Protein AF-A0A9N8PB73-F1 (afdb_monomer_lite)

Structure (mmCIF, N/CA/C/O backbone):
data_AF-A0A9N8PB73-F1
#
_entry.id   AF-A0A9N8PB73-F1
#
loop_
_atom_site.group_PDB
_atom_site.id
_atom_site.type_symbol
_atom_site.label_atom_id
_atom_site.label_alt_id
_atom_site.label_comp_id
_atom_site.label_asym_id
_atom_site.label_entity_id
_atom_site.label_seq_id
_atom_site.pdbx_PDB_ins_code
_atom_site.Cartn_x
_atom_site.Cartn_y
_atom_site.Cartn_z
_atom_site.occupancy
_atom_site.B_iso_or_equiv
_atom_site.auth_seq_id
_atom_site.auth_comp_id
_atom_site.auth_asym_id
_atom_site.auth_atom_id
_atom_site.pdbx_PDB_model_num
ATOM 1 N N . MET A 1 1 ? 6.047 6.864 -16.153 1.00 83.56 1 MET A N 1
ATOM 2 C CA . MET A 1 1 ? 6.659 5.593 -16.590 1.00 83.56 1 MET A CA 1
ATOM 3 C C . MET A 1 1 ? 7.689 5.770 -17.700 1.00 83.56 1 MET A C 1
ATOM 5 O O . MET A 1 1 ? 8.854 5.583 -17.409 1.00 83.56 1 MET A O 1
ATOM 9 N N . LEU A 1 2 ? 7.321 6.163 -18.931 1.00 86.31 2 LEU A N 1
ATOM 10 C CA . LEU A 1 2 ? 8.291 6.271 -20.043 1.00 86.31 2 LEU A CA 1
ATOM 11 C C . LEU A 1 2 ? 9.520 7.116 -19.689 1.00 86.31 2 LEU A C 1
ATOM 13 O O . LEU A 1 2 ? 10.641 6.666 -19.872 1.00 86.31 2 LEU A O 1
ATOM 17 N N . ARG A 1 3 ? 9.307 8.292 -19.089 1.00 85.69 3 ARG A N 1
ATOM 18 C CA . ARG A 1 3 ? 10.392 9.165 -18.620 1.00 85.69 3 ARG A CA 1
ATOM 19 C C . ARG A 1 3 ? 11.365 8.463 -17.662 1.00 85.69 3 ARG A C 1
ATOM 21 O O . ARG A 1 3 ? 12.565 8.583 -17.859 1.00 85.69 3 ARG A O 1
ATOM 28 N N . PHE A 1 4 ? 10.854 7.655 -16.730 1.00 88.62 4 PHE A N 1
ATOM 29 C CA . PHE A 1 4 ? 11.680 6.872 -15.805 1.00 88.62 4 PHE A CA 1
ATOM 30 C C . PHE A 1 4 ? 12.614 5.906 -16.544 1.00 88.62 4 PHE A C 1
ATOM 32 O O . PHE A 1 4 ? 13.755 5.733 -16.141 1.00 88.62 4 PHE A O 1
ATOM 39 N N . PHE A 1 5 ? 12.173 5.296 -17.648 1.00 88.44 5 PHE A N 1
ATOM 40 C CA . PHE A 1 5 ? 13.049 4.424 -18.439 1.00 88.44 5 PHE A CA 1
ATOM 41 C C . PHE A 1 5 ? 14.152 5.184 -19.187 1.00 88.44 5 PHE A C 1
ATOM 43 O O . PHE A 1 5 ? 15.152 4.574 -19.553 1.00 88.44 5 PHE A O 1
ATOM 50 N N . TYR A 1 6 ? 13.994 6.494 -19.399 1.00 89.50 6 TYR A N 1
ATOM 51 C CA . TYR A 1 6 ? 15.018 7.333 -20.022 1.00 89.50 6 TYR A CA 1
ATOM 52 C C . TYR A 1 6 ? 16.003 7.928 -19.010 1.00 89.50 6 TYR A C 1
ATOM 54 O O . TYR A 1 6 ? 17.198 7.951 -19.288 1.00 89.50 6 TYR A O 1
ATOM 62 N N . ASP A 1 7 ? 15.524 8.426 -17.865 1.00 91.88 7 ASP A N 1
ATOM 63 C CA . ASP A 1 7 ? 16.346 9.184 -16.905 1.00 91.88 7 ASP A CA 1
ATOM 64 C C . ASP A 1 7 ? 16.503 8.517 -15.524 1.00 91.88 7 ASP A C 1
ATOM 66 O O . ASP A 1 7 ? 17.174 9.057 -14.643 1.00 91.88 7 ASP A O 1
ATOM 70 N N . GLY A 1 8 ? 15.898 7.345 -15.317 1.00 89.75 8 GLY A N 1
ATOM 71 C CA . GLY A 1 8 ? 15.962 6.582 -14.068 1.00 89.75 8 GLY A CA 1
ATOM 72 C C . GLY A 1 8 ? 15.229 7.223 -12.887 1.00 89.75 8 GLY A C 1
ATOM 73 O O . GLY A 1 8 ? 15.349 6.729 -11.767 1.00 89.75 8 GLY A O 1
ATOM 74 N N . THR A 1 9 ? 14.494 8.317 -13.103 1.00 89.06 9 THR A N 1
ATOM 75 C CA . THR A 1 9 ? 13.919 9.128 -12.026 1.00 89.06 9 THR A CA 1
ATOM 76 C C . THR A 1 9 ? 12.398 9.126 -12.089 1.00 89.06 9 THR A C 1
ATOM 78 O O . THR A 1 9 ? 11.777 9.290 -13.144 1.00 89.06 9 THR A O 1
ATOM 81 N N . TYR A 1 10 ? 11.759 8.900 -10.938 1.00 89.81 10 TYR A N 1
ATOM 82 C CA . TYR A 1 10 ? 10.306 8.966 -10.852 1.00 89.81 10 TYR A CA 1
ATOM 83 C C . TYR A 1 10 ? 9.883 10.417 -10.651 1.00 89.81 10 TYR A C 1
ATOM 85 O O . TYR A 1 10 ? 10.070 10.987 -9.583 1.00 89.81 10 TYR A O 1
ATOM 93 N N . HIS A 1 11 ? 9.313 10.996 -11.704 1.00 83.81 11 HIS A N 1
ATOM 94 C CA . HIS A 1 11 ? 8.742 12.337 -11.676 1.00 83.81 11 HIS A CA 1
ATOM 95 C C . HIS A 1 11 ? 7.223 12.220 -11.514 1.00 83.81 11 HIS A C 1
ATOM 97 O O . HIS A 1 11 ? 6.559 11.800 -12.474 1.00 83.81 11 HIS A O 1
ATOM 103 N N . PRO A 1 12 ? 6.661 12.519 -10.330 1.00 77.38 12 PRO A N 1
ATOM 104 C CA . PRO A 1 12 ? 5.219 12.672 -10.192 1.00 77.38 12 PRO A CA 1
ATOM 105 C C . PRO A 1 12 ? 4.716 13.821 -11.078 1.00 77.38 12 PRO A C 1
ATOM 107 O O . PRO A 1 12 ? 5.484 14.687 -11.494 1.00 77.38 12 PRO A O 1
ATOM 110 N N . SER A 1 13 ? 3.431 13.784 -11.433 1.00 71.12 13 SER A N 1
ATOM 111 C CA . SER A 1 13 ? 2.841 14.853 -12.249 1.00 71.12 13 SER A CA 1
ATOM 112 C C . SER A 1 13 ? 2.790 16.130 -11.421 1.00 71.12 13 SER A C 1
ATOM 114 O O . SER A 1 13 ? 2.276 16.105 -10.310 1.00 71.12 13 SER A O 1
ATOM 116 N N . GLU A 1 14 ? 3.292 17.233 -11.971 1.00 64.75 14 GLU A N 1
ATOM 117 C CA . GLU A 1 14 ? 3.180 18.568 -11.366 1.00 64.75 14 GLU A CA 1
ATOM 118 C C . GLU A 1 14 ? 1.828 19.238 -11.678 1.00 64.75 14 GLU A C 1
ATOM 120 O O . GLU A 1 14 ? 1.506 20.273 -11.104 1.00 64.75 14 GLU A O 1
ATOM 125 N N . PHE A 1 15 ? 1.054 18.673 -12.615 1.00 50.38 15 PHE A N 1
ATOM 126 C CA . PHE A 1 15 ? -0.137 19.304 -13.202 1.00 50.38 15 PHE A CA 1
ATOM 127 C C . PHE A 1 15 ? -1.473 18.731 -12.713 1.00 50.38 15 PHE A C 1
ATOM 129 O O . PHE A 1 15 ? -2.519 19.233 -13.111 1.00 50.38 15 PHE A O 1
ATOM 136 N N . ASP A 1 16 ? -1.434 17.705 -11.869 1.00 52.47 16 ASP A N 1
ATOM 137 C CA . ASP A 1 16 ? -2.594 17.183 -11.145 1.00 52.47 16 ASP A CA 1
ATOM 138 C C . ASP A 1 16 ? -2.260 17.265 -9.657 1.00 52.47 16 ASP A C 1
ATOM 140 O O . ASP A 1 16 ? -1.083 17.135 -9.299 1.00 52.47 16 ASP A O 1
ATOM 144 N N . ASP A 1 17 ? -3.265 17.452 -8.800 1.00 56.06 17 ASP A N 1
ATOM 145 C CA . ASP A 1 17 ? -3.105 17.209 -7.367 1.00 56.06 17 ASP A CA 1
ATOM 146 C C . ASP A 1 17 ? -2.547 15.792 -7.221 1.00 56.06 17 ASP A C 1
ATOM 148 O O . ASP A 1 17 ? -3.246 14.808 -7.475 1.00 56.06 17 ASP A O 1
ATOM 152 N N . THR A 1 18 ? -1.246 15.691 -6.930 1.00 60.59 18 THR A N 1
ATOM 153 C CA . THR A 1 18 ? -0.552 14.410 -6.835 1.00 60.59 18 THR A CA 1
ATOM 154 C C . THR A 1 18 ? -1.343 13.555 -5.860 1.00 60.59 18 THR A C 1
ATOM 156 O O . THR A 1 18 ? -1.450 13.924 -4.700 1.00 60.59 18 THR A O 1
ATOM 159 N N . SER A 1 19 ? -1.960 12.474 -6.330 1.00 77.88 19 SER A N 1
ATOM 160 C CA . SER A 1 19 ? -2.893 11.691 -5.522 1.00 77.88 19 SER A CA 1
ATOM 161 C C . SER A 1 19 ? -2.300 10.333 -5.173 1.00 77.88 19 SER A C 1
ATOM 163 O O . SER A 1 19 ? -1.451 9.792 -5.891 1.00 77.88 19 SER A O 1
ATOM 165 N N . ALA A 1 20 ? -2.783 9.739 -4.081 1.00 85.12 20 ALA A N 1
ATOM 166 C CA . ALA A 1 20 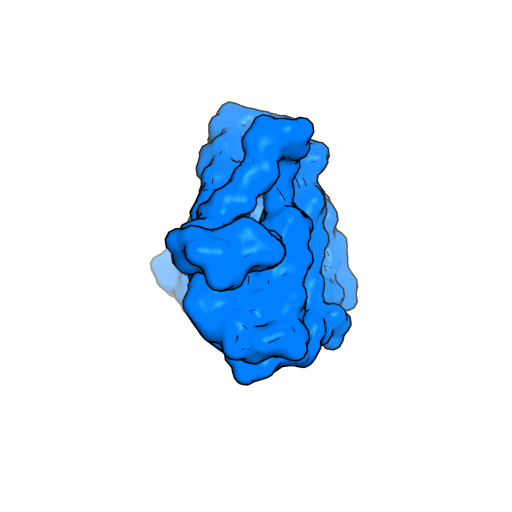? -2.442 8.366 -3.716 1.00 85.12 20 ALA A CA 1
ATOM 167 C C . ALA A 1 20 ? -2.684 7.394 -4.893 1.00 85.12 20 ALA A C 1
ATOM 169 O O . ALA A 1 20 ? -1.855 6.526 -5.174 1.00 85.12 20 ALA A O 1
ATOM 170 N N . ASP A 1 21 ? -3.758 7.609 -5.658 1.00 87.38 21 ASP A N 1
ATOM 171 C CA . ASP A 1 21 ? -4.091 6.803 -6.832 1.00 87.38 21 ASP A CA 1
ATOM 172 C C . ASP A 1 21 ? -3.019 6.879 -7.923 1.00 87.38 21 ASP A C 1
ATOM 174 O O . ASP A 1 21 ? -2.673 5.856 -8.515 1.00 87.38 21 ASP A O 1
ATOM 178 N N . GLN A 1 22 ? -2.431 8.053 -8.171 1.00 89.56 22 GLN A N 1
ATOM 179 C CA . GLN A 1 22 ? -1.373 8.193 -9.171 1.00 89.56 22 GLN A CA 1
ATOM 180 C C . GLN A 1 22 ? -0.144 7.345 -8.820 1.00 89.56 22 GLN A C 1
ATOM 182 O O . GLN A 1 22 ? 0.427 6.676 -9.692 1.00 89.56 22 GLN A O 1
ATOM 187 N N . HIS A 1 23 ? 0.282 7.376 -7.558 1.00 91.56 23 HIS A N 1
ATOM 188 C CA . HIS A 1 23 ? 1.428 6.592 -7.105 1.00 91.56 23 HIS A CA 1
ATOM 189 C C . HIS A 1 23 ? 1.124 5.092 -7.130 1.00 91.56 23 HIS A C 1
ATOM 191 O O . HIS A 1 23 ? 1.962 4.312 -7.587 1.00 91.56 23 HIS A O 1
ATOM 197 N N . LEU A 1 24 ? -0.089 4.691 -6.739 1.00 91.62 24 LEU A N 1
ATOM 198 C CA . LEU A 1 24 ? -0.528 3.300 -6.810 1.00 91.62 24 LEU A CA 1
ATOM 199 C C . LEU A 1 24 ? -0.599 2.791 -8.260 1.00 91.62 24 LEU A C 1
ATOM 201 O O . LEU A 1 24 ? -0.108 1.704 -8.555 1.00 91.62 24 LEU A O 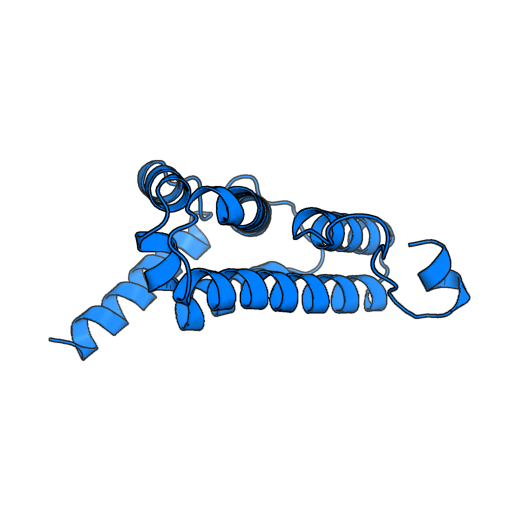1
ATOM 205 N N . ILE A 1 25 ? -1.122 3.588 -9.197 1.00 91.69 25 ILE A N 1
ATOM 206 C CA . ILE A 1 25 ? -1.121 3.261 -10.633 1.00 91.69 25 ILE A CA 1
ATOM 207 C C . ILE A 1 25 ? 0.310 3.096 -11.146 1.00 91.69 25 ILE A C 1
ATOM 209 O O . ILE A 1 25 ? 0.601 2.143 -11.869 1.00 91.69 25 ILE A O 1
ATOM 213 N N . MET A 1 26 ? 1.225 3.996 -10.773 1.00 92.81 26 MET A N 1
ATOM 214 C CA . MET A 1 26 ? 2.624 3.872 -11.183 1.00 92.81 26 MET A CA 1
ATOM 215 C C . MET A 1 26 ? 3.276 2.613 -10.606 1.00 92.81 26 MET A C 1
ATOM 217 O O . MET A 1 26 ? 4.034 1.956 -11.316 1.00 92.81 26 MET A O 1
ATOM 221 N N . HIS A 1 27 ? 2.962 2.259 -9.357 1.00 93.31 27 HIS A N 1
ATOM 222 C CA . HIS A 1 27 ? 3.426 1.021 -8.742 1.00 93.31 27 HIS A CA 1
ATOM 223 C C . HIS A 1 27 ? 2.918 -0.206 -9.513 1.00 93.31 27 HIS A C 1
ATOM 225 O O . HIS A 1 27 ? 3.728 -1.037 -9.912 1.00 93.31 27 HIS A O 1
ATOM 231 N N . ARG A 1 28 ? 1.613 -0.276 -9.813 1.00 92.06 28 ARG A N 1
ATOM 232 C CA . ARG A 1 28 ? 1.000 -1.359 -10.608 1.00 92.06 28 ARG A CA 1
ATOM 233 C C . ARG A 1 28 ? 1.642 -1.505 -11.983 1.00 92.06 28 ARG A C 1
ATOM 235 O O . ARG A 1 28 ? 1.971 -2.606 -12.408 1.00 92.06 28 ARG A O 1
ATOM 242 N N . LEU A 1 29 ? 1.854 -0.389 -12.680 1.00 92.56 29 LEU A N 1
ATOM 243 C CA . LEU A 1 29 ? 2.544 -0.400 -13.969 1.00 92.56 29 LEU A CA 1
ATOM 244 C C . LEU A 1 29 ? 3.978 -0.909 -13.813 1.00 92.56 29 LEU A C 1
ATOM 246 O O . LEU A 1 29 ? 4.430 -1.744 -14.585 1.00 92.56 29 LEU A O 1
ATOM 250 N N . ALA A 1 30 ? 4.707 -0.439 -12.807 1.00 92.88 30 ALA A N 1
ATOM 251 C CA . ALA A 1 30 ? 6.062 -0.903 -12.563 1.00 92.88 30 ALA A CA 1
ATOM 252 C C . ALA A 1 30 ? 6.125 -2.401 -12.232 1.00 92.88 30 ALA A C 1
ATOM 254 O O . ALA A 1 30 ? 7.083 -3.056 -12.623 1.00 92.88 30 ALA A O 1
ATOM 255 N N . ASP A 1 31 ? 5.112 -2.939 -11.558 1.00 92.31 31 ASP A N 1
ATOM 256 C CA . ASP A 1 31 ? 4.973 -4.370 -11.296 1.00 92.31 31 ASP A CA 1
ATOM 257 C C . ASP A 1 31 ? 4.720 -5.159 -12.584 1.00 92.31 31 ASP A C 1
ATOM 259 O O . ASP A 1 31 ? 5.459 -6.090 -12.895 1.00 92.31 31 ASP A O 1
ATOM 263 N N . PHE A 1 32 ? 3.783 -4.693 -13.414 1.00 92.38 32 PHE A N 1
ATOM 264 C CA . PHE A 1 32 ? 3.462 -5.309 -14.704 1.00 92.38 32 PHE A CA 1
ATOM 265 C C . PHE A 1 32 ? 4.659 -5.381 -15.669 1.00 92.38 32 PHE A C 1
ATOM 267 O O . PHE A 1 32 ? 4.805 -6.351 -16.408 1.00 92.38 32 PHE A O 1
ATOM 274 N N . TYR A 1 33 ? 5.524 -4.363 -15.673 1.00 91.88 33 TYR A N 1
ATOM 275 C CA . TYR A 1 33 ? 6.715 -4.304 -16.534 1.00 91.88 33 TYR A CA 1
ATOM 276 C C . TYR A 1 33 ? 8.008 -4.779 -15.839 1.00 91.88 33 TYR A C 1
ATOM 278 O O . TYR A 1 33 ? 9.094 -4.544 -16.366 1.00 91.88 33 TYR A O 1
ATOM 286 N N . ASP A 1 34 ? 7.909 -5.392 -14.655 1.00 91.62 34 ASP A N 1
ATOM 287 C CA . ASP A 1 34 ? 9.037 -5.836 -13.821 1.00 91.62 34 ASP A CA 1
ATOM 288 C C . ASP A 1 34 ? 10.132 -4.766 -13.592 1.00 91.62 34 ASP A C 1
ATOM 290 O O . ASP A 1 34 ? 11.340 -5.006 -13.575 1.00 91.62 34 ASP A O 1
ATOM 294 N N . ALA A 1 35 ? 9.705 -3.522 -13.389 1.00 92.69 35 ALA A N 1
ATOM 295 C CA . ALA A 1 35 ? 10.565 -2.378 -13.117 1.00 92.69 35 ALA A CA 1
ATOM 296 C C . ALA A 1 35 ? 10.717 -2.157 -11.600 1.00 92.69 35 ALA A C 1
ATOM 298 O O . ALA A 1 35 ? 10.143 -1.230 -11.026 1.00 92.69 35 ALA A O 1
ATOM 299 N N . SER A 1 36 ? 11.512 -2.998 -10.930 1.00 92.12 36 SER A N 1
ATOM 300 C CA . SER A 1 36 ? 11.703 -2.979 -9.461 1.00 92.12 36 SER A CA 1
ATOM 301 C C . SER A 1 36 ? 12.094 -1.610 -8.877 1.00 92.12 36 SER A C 1
ATOM 303 O O . SER A 1 36 ? 11.561 -1.194 -7.847 1.00 92.12 36 SER A O 1
ATOM 305 N N . ALA A 1 37 ? 12.973 -0.861 -9.548 1.00 93.12 37 ALA A N 1
ATOM 306 C CA . ALA A 1 37 ? 13.372 0.476 -9.105 1.00 93.12 37 ALA A CA 1
ATOM 307 C C . ALA A 1 37 ? 12.204 1.481 -9.146 1.00 93.12 37 ALA A C 1
ATOM 309 O O . ALA A 1 37 ? 12.050 2.285 -8.225 1.00 93.12 37 ALA A O 1
ATOM 310 N N . LEU A 1 38 ? 11.348 1.398 -10.172 1.00 93.25 38 LEU A N 1
ATOM 311 C CA . LEU A 1 38 ? 10.158 2.241 -10.280 1.00 93.25 38 LEU A CA 1
ATOM 312 C C . LEU A 1 38 ? 9.094 1.827 -9.259 1.00 93.25 38 LEU A C 1
ATOM 314 O O . LEU A 1 38 ? 8.479 2.709 -8.667 1.00 93.25 38 LEU A O 1
ATOM 318 N N . ARG A 1 39 ? 8.929 0.521 -8.994 1.00 92.81 39 ARG A N 1
ATOM 319 C CA . ARG A 1 39 ? 8.048 0.020 -7.923 1.00 92.81 39 ARG A CA 1
ATOM 320 C C . ARG A 1 39 ? 8.415 0.644 -6.586 1.00 92.81 39 ARG A C 1
ATOM 322 O O . ARG A 1 39 ? 7.562 1.241 -5.937 1.00 92.81 39 ARG A O 1
ATOM 329 N N . LYS A 1 40 ? 9.697 0.572 -6.216 1.00 92.38 40 LYS A N 1
ATOM 330 C CA . LYS A 1 40 ? 10.208 1.127 -4.958 1.00 92.38 40 LYS A CA 1
ATOM 331 C C . LYS A 1 40 ? 10.018 2.641 -4.873 1.00 92.38 40 LYS A C 1
ATOM 333 O O . LYS A 1 40 ? 9.596 3.142 -3.833 1.00 92.38 40 LYS A O 1
ATOM 338 N N . ALA A 1 41 ? 10.308 3.367 -5.954 1.00 92.38 41 ALA A N 1
ATOM 339 C CA . ALA A 1 41 ? 10.100 4.811 -5.999 1.00 92.38 41 ALA A CA 1
ATOM 340 C C . ALA A 1 41 ? 8.611 5.165 -5.842 1.00 92.38 41 ALA A C 1
ATOM 342 O O . ALA A 1 41 ? 8.262 5.989 -5.001 1.00 92.38 41 ALA A O 1
ATOM 343 N N . ALA A 1 42 ? 7.726 4.500 -6.585 1.00 92.44 42 ALA A N 1
ATOM 344 C CA . ALA A 1 42 ? 6.286 4.719 -6.502 1.00 92.44 42 ALA A CA 1
ATOM 345 C C . ALA A 1 42 ? 5.733 4.419 -5.098 1.00 92.44 42 ALA A C 1
ATOM 347 O O . ALA A 1 42 ? 5.009 5.250 -4.555 1.00 92.44 42 ALA A O 1
ATOM 348 N N . SER A 1 43 ? 6.136 3.305 -4.471 1.00 92.19 43 SER A N 1
ATOM 349 C CA . SER A 1 43 ? 5.737 2.969 -3.094 1.00 92.19 43 SER A CA 1
ATOM 350 C C . SER A 1 43 ? 6.198 4.018 -2.085 1.00 92.19 43 SER A C 1
ATOM 352 O O . SER A 1 43 ? 5.432 4.408 -1.209 1.00 92.19 43 SER A O 1
ATOM 354 N N . HIS A 1 44 ? 7.435 4.506 -2.210 1.00 91.38 44 HIS A N 1
ATOM 355 C CA . HIS A 1 44 ? 7.962 5.535 -1.314 1.00 91.38 44 HIS A CA 1
ATOM 356 C C . HIS A 1 44 ? 7.143 6.829 -1.392 1.00 91.38 44 HIS A C 1
ATOM 358 O O . HIS A 1 44 ? 6.744 7.374 -0.365 1.00 91.38 44 HIS A O 1
ATOM 364 N N . HIS A 1 45 ? 6.847 7.295 -2.607 1.00 91.06 45 HIS A N 1
ATOM 365 C CA . HIS A 1 45 ? 6.025 8.486 -2.804 1.00 91.06 45 HIS A CA 1
ATOM 366 C C . HIS A 1 45 ? 4.581 8.286 -2.333 1.00 91.06 45 HIS A C 1
ATOM 368 O O . HIS A 1 45 ? 4.033 9.183 -1.700 1.00 91.06 45 HIS A O 1
ATOM 374 N N . LEU A 1 46 ? 3.997 7.105 -2.563 1.00 91.31 46 LEU A N 1
ATOM 375 C CA . LEU A 1 46 ? 2.673 6.756 -2.051 1.00 91.31 46 LEU A CA 1
ATOM 376 C C . LEU A 1 46 ? 2.609 6.873 -0.525 1.00 91.31 46 LEU A C 1
ATOM 378 O O . LEU A 1 46 ? 1.734 7.554 -0.004 1.00 91.31 46 LEU A O 1
ATOM 382 N N . ILE A 1 47 ? 3.544 6.240 0.188 1.00 89.62 47 ILE A N 1
ATOM 383 C CA . ILE A 1 47 ? 3.566 6.245 1.657 1.00 89.62 47 ILE A CA 1
ATOM 384 C C . ILE A 1 47 ? 3.761 7.670 2.192 1.00 89.62 47 ILE A C 1
ATOM 386 O O . ILE A 1 47 ? 3.037 8.081 3.095 1.00 89.62 47 ILE A O 1
ATOM 390 N N . ASN A 1 48 ? 4.675 8.451 1.605 1.00 88.38 48 ASN A N 1
ATOM 391 C CA . ASN A 1 48 ? 4.892 9.846 2.004 1.00 88.38 48 ASN A CA 1
ATOM 392 C C . ASN A 1 48 ? 3.658 10.727 1.751 1.00 88.38 48 ASN A C 1
ATOM 394 O O . ASN A 1 48 ? 3.364 11.631 2.536 1.00 88.38 48 ASN A O 1
ATOM 398 N N . PHE A 1 49 ? 2.940 10.484 0.652 1.00 88.31 49 PHE A N 1
ATOM 399 C CA . PHE A 1 49 ? 1.709 11.204 0.345 1.00 88.31 49 PHE A CA 1
ATOM 400 C C . PHE A 1 49 ? 0.616 10.879 1.365 1.00 88.31 49 PHE A C 1
ATOM 402 O O . PHE A 1 49 ? 0.041 11.791 1.957 1.00 88.31 49 PHE A O 1
ATOM 409 N N . ILE A 1 50 ? 0.396 9.585 1.631 1.00 87.38 50 ILE A N 1
ATOM 410 C CA . ILE A 1 50 ? -0.528 9.115 2.667 1.00 87.38 50 ILE A CA 1
ATOM 411 C C . ILE A 1 50 ? -0.195 9.802 4.003 1.00 87.38 50 ILE A C 1
ATOM 413 O O . ILE A 1 50 ? -1.082 10.377 4.631 1.00 87.38 50 ILE A O 1
ATOM 417 N N . ASP A 1 51 ? 1.078 9.820 4.408 1.00 85.38 51 ASP A N 1
ATOM 418 C CA . ASP A 1 51 ? 1.521 10.479 5.642 1.00 85.38 51 ASP A CA 1
ATOM 419 C C . ASP A 1 51 ? 1.208 11.972 5.678 1.00 85.38 51 ASP A C 1
ATOM 421 O O . ASP A 1 51 ? 0.619 12.464 6.640 1.00 85.38 51 ASP A O 1
ATOM 425 N N . THR A 1 52 ? 1.497 12.683 4.590 1.00 84.25 52 THR A N 1
ATOM 426 C CA . THR A 1 52 ? 1.185 14.111 4.469 1.00 84.25 52 THR A CA 1
ATOM 427 C C . THR A 1 52 ? -0.316 14.370 4.639 1.00 84.25 52 THR A C 1
ATOM 429 O O . THR A 1 52 ? -0.702 15.298 5.352 1.00 84.25 52 THR A O 1
ATOM 432 N N . CYS A 1 53 ? -1.176 13.532 4.053 1.00 81.94 53 CYS A N 1
ATOM 433 C CA . CYS A 1 53 ? -2.627 13.645 4.209 1.00 81.94 53 CYS A CA 1
ATOM 434 C C . CYS A 1 53 ? -3.075 13.427 5.661 1.00 81.94 53 CYS A C 1
ATOM 436 O O . CYS A 1 53 ? -3.846 14.230 6.193 1.00 81.94 53 CYS A O 1
ATOM 438 N N . PHE A 1 54 ? -2.575 12.381 6.325 1.00 80.56 54 PHE A N 1
ATOM 439 C CA . PHE A 1 54 ? -2.916 12.097 7.723 1.00 80.56 54 PHE A CA 1
ATOM 440 C C . PHE A 1 54 ? -2.412 13.191 8.682 1.00 80.56 54 PHE A C 1
ATOM 442 O O . PHE A 1 54 ? -3.136 13.580 9.603 1.00 80.56 54 PHE A O 1
ATOM 449 N N . MET A 1 55 ? -1.223 13.751 8.437 1.00 79.56 55 MET A N 1
ATOM 450 C CA . MET A 1 55 ? -0.668 14.850 9.235 1.00 79.56 55 MET A CA 1
ATOM 451 C C . MET A 1 55 ? -1.446 16.156 9.058 1.00 79.56 55 MET A C 1
ATOM 453 O O . MET A 1 55 ? -1.747 16.821 10.050 1.00 79.56 55 MET A O 1
ATOM 457 N N . SER A 1 56 ? -1.826 16.510 7.828 1.00 75.81 56 SER A N 1
ATOM 458 C CA . SER A 1 56 ? -2.667 17.684 7.556 1.00 75.81 56 SER A CA 1
ATOM 459 C C . SER A 1 56 ? -4.049 17.557 8.197 1.00 75.81 56 SER A C 1
ATOM 461 O O . SER A 1 56 ? -4.572 18.526 8.747 1.00 75.81 56 SER A O 1
ATOM 463 N N . TRP A 1 57 ? -4.613 16.348 8.225 1.00 72.62 57 TRP A N 1
ATOM 464 C CA . TRP A 1 57 ? -5.914 16.105 8.844 1.00 72.62 57 TRP A CA 1
ATOM 465 C C . TRP A 1 57 ? -5.921 16.305 10.367 1.00 72.62 57 TRP A C 1
ATOM 467 O O . TRP A 1 57 ? -6.946 16.651 10.952 1.00 72.62 57 TRP A O 1
ATOM 477 N N . LYS A 1 58 ? -4.773 16.165 11.038 1.00 63.84 58 LYS A N 1
ATOM 478 C CA . LYS A 1 58 ? -4.659 16.471 12.472 1.00 63.84 58 LYS A CA 1
ATOM 479 C C . LYS A 1 58 ? -5.032 17.925 12.800 1.00 63.84 58 LYS A C 1
ATOM 481 O O . LYS A 1 58 ? -5.425 18.195 13.935 1.00 63.84 58 LYS A O 1
ATOM 486 N N . ASN A 1 59 ? -4.919 18.827 11.824 1.00 58.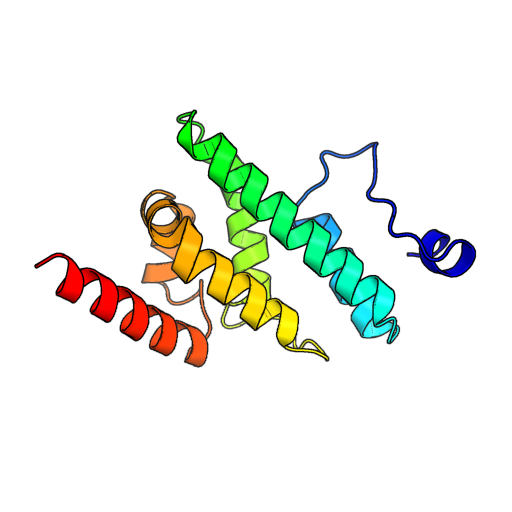12 59 ASN A N 1
ATOM 487 C CA . ASN A 1 59 ? -5.079 20.263 12.016 1.00 58.12 59 ASN A CA 1
ATOM 488 C C . ASN A 1 59 ? -6.425 20.820 11.521 1.00 58.12 59 ASN A C 1
ATOM 490 O O . ASN A 1 59 ? -6.794 21.895 11.980 1.00 58.12 59 ASN A O 1
ATOM 494 N N . ASP A 1 60 ? -7.173 20.107 10.667 1.00 54.00 60 ASP A N 1
ATOM 495 C CA . ASP A 1 60 ? -8.420 20.615 10.071 1.00 54.00 60 ASP A CA 1
ATOM 496 C C . ASP A 1 60 ? -9.542 19.566 9.982 1.00 54.00 60 ASP A C 1
ATOM 498 O O . ASP A 1 60 ? -9.345 18.413 9.609 1.00 54.00 60 ASP A O 1
ATOM 502 N N . SER A 1 61 ? -10.772 19.999 10.268 1.00 51.12 61 SER A N 1
ATOM 503 C CA . SER A 1 61 ? -12.017 19.214 10.303 1.00 51.12 61 SER A CA 1
ATOM 504 C C . SER A 1 61 ? -12.602 18.855 8.922 1.00 51.12 61 SER A C 1
ATOM 506 O O . SER A 1 61 ? -13.802 18.607 8.795 1.00 51.12 61 SER A O 1
ATOM 508 N N . GLN A 1 62 ? -11.784 18.805 7.866 1.00 53.78 62 GLN A N 1
ATOM 509 C CA . GLN A 1 62 ? -12.251 18.475 6.515 1.00 53.78 62 GLN A CA 1
ATOM 510 C C . GLN A 1 62 ? -12.288 16.957 6.283 1.00 53.78 62 GLN A C 1
ATOM 512 O O . GLN A 1 62 ? -11.340 16.358 5.783 1.00 53.78 62 GLN A O 1
ATOM 517 N N . SER A 1 63 ? -13.424 16.346 6.631 1.00 51.22 63 SER A N 1
ATOM 518 C CA . SER A 1 63 ? -13.693 14.904 6.480 1.00 51.22 63 SER A CA 1
ATOM 519 C C . SER A 1 63 ? -13.577 14.398 5.027 1.00 51.22 63 SER A C 1
ATOM 521 O O . SER A 1 63 ? -13.094 13.296 4.796 1.00 51.22 63 SER A O 1
ATOM 523 N N . GLY A 1 64 ? -13.936 15.219 4.030 1.00 53.38 64 GLY A N 1
ATOM 524 C CA . GLY A 1 64 ? -14.034 14.784 2.626 1.00 53.38 64 GLY A CA 1
ATOM 525 C C . GLY A 1 64 ? -12.709 14.621 1.868 1.00 53.38 64 GLY A C 1
ATOM 526 O O . GLY A 1 64 ? -12.708 14.076 0.769 1.00 53.38 64 GLY A O 1
ATOM 527 N N . SER A 1 65 ? -11.580 15.077 2.424 1.00 66.69 65 SER A N 1
ATOM 528 C CA . SER A 1 65 ? -10.281 15.011 1.736 1.00 66.69 65 SER A CA 1
ATOM 529 C C . SER A 1 65 ? -9.621 13.633 1.847 1.00 66.69 65 SER A C 1
ATOM 531 O O . SER A 1 65 ? -8.869 13.250 0.963 1.00 66.69 65 SER A O 1
ATOM 533 N N . LEU A 1 66 ? -9.912 12.833 2.878 1.00 80.38 66 LEU A N 1
ATOM 534 C CA . LEU A 1 66 ? -9.166 11.592 3.129 1.00 80.38 66 LEU A CA 1
ATOM 535 C C . LEU A 1 66 ? -9.738 10.361 2.408 1.00 80.38 66 LEU A C 1
ATOM 537 O O . LEU A 1 66 ? -9.031 9.373 2.233 1.00 80.38 66 LEU A O 1
ATOM 541 N N . ASP A 1 67 ? -10.993 10.400 1.963 1.00 85.50 67 ASP A N 1
ATOM 542 C CA . ASP A 1 67 ? -11.683 9.215 1.437 1.00 85.50 67 ASP A CA 1
ATOM 543 C C . ASP A 1 67 ? -10.977 8.594 0.228 1.00 85.50 67 ASP A C 1
ATOM 545 O O . ASP A 1 67 ? -10.938 7.371 0.093 1.00 85.50 67 ASP A O 1
ATOM 549 N N . HIS A 1 68 ? -10.363 9.413 -0.631 1.00 84.06 68 HIS A N 1
ATOM 550 C CA . HIS A 1 68 ? -9.568 8.905 -1.749 1.00 84.06 68 HIS A CA 1
ATOM 551 C C . HIS A 1 68 ? -8.341 8.118 -1.256 1.00 84.06 68 HIS A C 1
ATOM 553 O O . HIS A 1 68 ? -8.075 7.028 -1.751 1.00 84.06 68 HIS A O 1
ATOM 559 N N . VAL A 1 69 ? -7.662 8.600 -0.209 1.00 87.81 69 VAL A N 1
ATOM 560 C CA . VAL A 1 69 ? -6.529 7.914 0.433 1.00 87.81 69 VAL A CA 1
ATOM 561 C C . VAL A 1 69 ? -6.976 6.591 1.051 1.00 87.81 69 VAL A C 1
ATOM 563 O O . VAL A 1 69 ? -6.307 5.571 0.887 1.00 87.81 69 VAL A O 1
ATOM 566 N N . ILE A 1 70 ? -8.128 6.586 1.728 1.00 89.75 70 ILE A N 1
ATOM 567 C CA . ILE A 1 70 ? -8.714 5.376 2.317 1.00 89.75 70 ILE A CA 1
ATOM 568 C C . ILE A 1 70 ? -9.054 4.349 1.235 1.00 89.75 70 ILE A C 1
ATOM 570 O O . ILE A 1 70 ? -8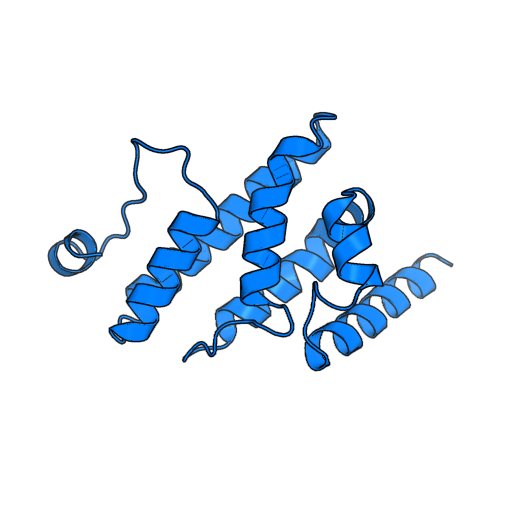.781 3.162 1.414 1.00 89.75 70 ILE A O 1
ATOM 574 N N . ARG A 1 71 ? -9.569 4.785 0.081 1.00 90.44 71 ARG A N 1
ATOM 575 C CA . ARG A 1 71 ? -9.804 3.897 -1.065 1.00 90.44 71 ARG A CA 1
ATOM 576 C C . ARG A 1 71 ? -8.504 3.338 -1.639 1.00 90.44 71 ARG A C 1
ATOM 578 O O . ARG A 1 71 ? -8.458 2.144 -1.923 1.00 90.44 71 ARG A O 1
ATOM 585 N N . SER A 1 72 ? -7.440 4.133 -1.767 1.00 90.44 72 SER A N 1
ATOM 586 C CA . SER A 1 72 ? -6.140 3.607 -2.211 1.00 90.44 72 SER A CA 1
ATOM 587 C C . SER A 1 72 ? -5.577 2.592 -1.205 1.00 90.44 72 SER A C 1
ATOM 589 O O . SER A 1 72 ? -5.081 1.541 -1.602 1.00 90.44 72 SER A O 1
ATOM 591 N N . I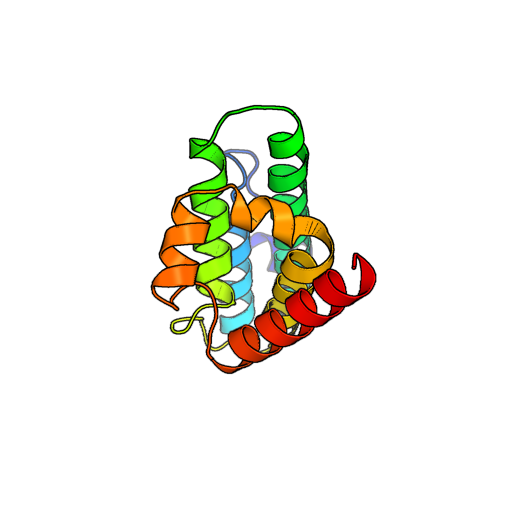LE A 1 73 ? -5.718 2.846 0.101 1.00 91.19 73 ILE A N 1
ATOM 592 C CA . ILE A 1 73 ? -5.366 1.891 1.166 1.00 91.19 73 ILE A CA 1
ATOM 593 C C . ILE A 1 73 ? -6.165 0.592 1.023 1.00 91.19 73 ILE A C 1
ATOM 595 O O . ILE A 1 73 ? -5.586 -0.494 1.069 1.00 91.19 73 ILE A O 1
ATOM 599 N N . GLN A 1 74 ? -7.479 0.695 0.815 1.00 92.50 74 GLN A N 1
ATOM 600 C CA . GLN A 1 74 ? -8.356 -0.455 0.616 1.00 92.50 74 GLN A CA 1
ATOM 601 C C . GLN A 1 74 ? -7.928 -1.283 -0.602 1.00 92.50 74 GLN A C 1
ATOM 603 O O . GLN A 1 74 ? -7.931 -2.507 -0.545 1.00 92.50 74 GLN A O 1
ATOM 608 N N . GLN A 1 75 ? -7.514 -0.640 -1.692 1.00 92.69 75 GLN A N 1
ATOM 609 C CA . GLN A 1 75 ? -7.013 -1.342 -2.876 1.00 92.69 75 GLN A CA 1
ATOM 610 C C . GLN A 1 75 ? -5.694 -2.088 -2.629 1.00 92.69 75 GLN A C 1
ATOM 612 O O . GLN A 1 75 ? -5.386 -3.032 -3.346 1.00 92.69 75 GLN A O 1
ATOM 617 N N . ILE A 1 76 ? -4.910 -1.688 -1.628 1.00 93.38 76 ILE A N 1
ATOM 618 C CA . ILE A 1 76 ? -3.627 -2.327 -1.309 1.00 93.38 76 ILE A CA 1
ATOM 619 C C . ILE A 1 76 ? -3.817 -3.440 -0.281 1.00 93.38 76 ILE A C 1
ATOM 621 O O . ILE A 1 76 ? -3.213 -4.502 -0.403 1.00 93.38 76 ILE A O 1
ATOM 625 N N . LEU A 1 77 ? -4.646 -3.206 0.738 1.00 92.75 77 LEU A N 1
ATOM 626 C CA . LEU A 1 77 ? -4.765 -4.095 1.895 1.00 92.75 77 LEU A CA 1
ATOM 627 C C . LEU A 1 77 ? -6.055 -4.907 1.928 1.00 92.75 77 LEU A C 1
ATOM 629 O O . LEU A 1 77 ? -6.117 -5.891 2.661 1.00 92.75 77 LEU A O 1
ATOM 633 N N . GLY A 1 78 ? -7.083 -4.495 1.193 1.00 92.81 78 GLY A N 1
ATOM 634 C CA . GLY A 1 78 ? -8.420 -5.066 1.265 1.00 92.81 78 GLY A CA 1
ATOM 635 C C . GLY A 1 78 ? -8.525 -6.473 0.668 1.00 92.81 78 GLY A C 1
ATOM 636 O O . GLY A 1 78 ? -7.582 -6.980 0.053 1.00 92.81 78 GLY A O 1
ATOM 637 N N . PRO A 1 79 ? -9.688 -7.127 0.821 1.00 91.12 79 PRO A N 1
ATOM 638 C CA . PRO A 1 79 ? -9.927 -8.472 0.290 1.00 91.12 79 PRO A CA 1
ATOM 639 C C . PRO A 1 79 ? -9.800 -8.569 -1.235 1.00 91.12 79 PRO A C 1
ATOM 641 O O . PRO A 1 79 ? -9.478 -9.629 -1.755 1.00 91.12 79 PRO A O 1
ATOM 644 N N . SER A 1 80 ? -10.048 -7.463 -1.940 1.00 88.25 80 SER A N 1
ATOM 645 C CA . SER A 1 80 ? -9.904 -7.342 -3.397 1.00 88.25 80 SER A CA 1
ATOM 646 C C . SER A 1 80 ? -8.609 -6.628 -3.790 1.00 88.25 80 SER A C 1
ATOM 648 O O . SER A 1 80 ? -8.578 -5.949 -4.814 1.00 88.25 80 SER A O 1
ATOM 650 N N . SER A 1 81 ? -7.577 -6.715 -2.945 1.00 86.94 81 SER A N 1
ATOM 651 C CA . SER A 1 81 ? -6.269 -6.139 -3.252 1.00 86.94 81 SER A CA 1
ATOM 652 C C . SER A 1 81 ? -5.637 -6.802 -4.466 1.00 86.94 81 SER A C 1
ATOM 654 O O . SER A 1 81 ? -5.895 -7.973 -4.756 1.00 86.94 81 SER A O 1
ATOM 656 N N . ASP A 1 82 ? -4.821 -6.033 -5.183 1.00 79.50 82 ASP A N 1
ATOM 657 C CA . ASP A 1 82 ? -4.082 -6.573 -6.316 1.00 79.50 82 ASP A CA 1
ATOM 658 C C . ASP A 1 82 ? -3.102 -7.657 -5.851 1.00 79.50 82 ASP A C 1
ATOM 660 O O . ASP A 1 82 ? -2.507 -7.573 -4.772 1.00 79.50 82 ASP A O 1
ATOM 664 N N . GLU A 1 83 ? -2.889 -8.660 -6.700 1.00 82.62 83 GLU A N 1
ATOM 665 C CA . GLU A 1 83 ? -1.754 -9.565 -6.553 1.00 82.62 83 GLU A CA 1
ATOM 666 C C . GLU A 1 83 ? -0.489 -8.824 -6.996 1.00 82.62 83 GLU A C 1
ATOM 668 O O . GLU A 1 83 ? -0.177 -8.748 -8.184 1.00 82.62 83 GLU A O 1
ATOM 673 N N . PH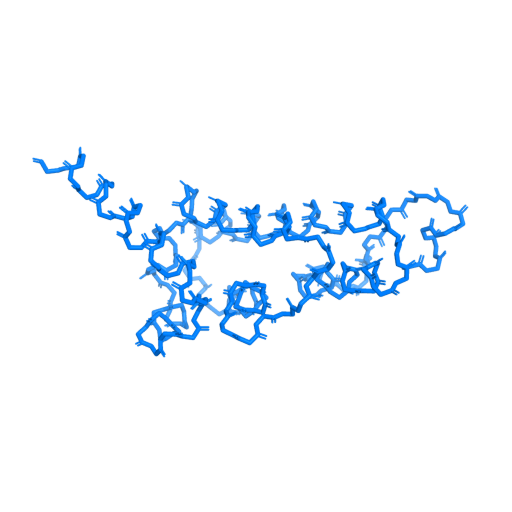E A 1 84 ? 0.220 -8.234 -6.035 1.00 84.31 84 PHE A N 1
ATOM 674 C CA . PHE A 1 84 ? 1.510 -7.594 -6.279 1.00 84.31 84 PHE A CA 1
ATOM 675 C C . PHE A 1 84 ? 2.611 -8.656 -6.391 1.00 84.31 84 PHE A C 1
ATOM 677 O O . PHE A 1 84 ? 2.670 -9.590 -5.589 1.00 84.31 84 PHE A O 1
ATOM 684 N N . ALA A 1 85 ? 3.544 -8.500 -7.334 1.00 81.75 85 ALA A N 1
ATOM 685 C CA . ALA A 1 85 ? 4.689 -9.406 -7.434 1.00 81.75 85 ALA A CA 1
ATOM 686 C C . ALA A 1 85 ? 5.665 -9.249 -6.251 1.00 81.75 85 ALA A C 1
ATOM 688 O O . ALA A 1 85 ? 6.462 -10.148 -5.980 1.00 81.75 85 ALA A O 1
ATOM 689 N N . ASP A 1 86 ? 5.607 -8.117 -5.543 1.00 81.38 86 ASP A N 1
ATOM 690 C CA . ASP A 1 86 ? 6.275 -7.894 -4.261 1.00 81.38 86 ASP A CA 1
ATOM 691 C C . ASP A 1 86 ? 5.283 -7.360 -3.213 1.00 81.38 86 ASP A C 1
ATOM 693 O O . ASP A 1 86 ? 4.803 -6.229 -3.298 1.00 81.38 86 ASP A O 1
ATOM 697 N N . ASN A 1 87 ? 5.030 -8.165 -2.177 1.00 84.50 87 ASN A N 1
ATOM 698 C CA . ASN A 1 87 ? 4.126 -7.825 -1.074 1.00 84.50 87 ASN A CA 1
ATOM 699 C C . ASN A 1 87 ? 4.701 -6.773 -0.103 1.00 84.50 87 ASN A C 1
ATOM 701 O O . ASN A 1 87 ? 4.043 -6.424 0.881 1.00 84.50 87 ASN A O 1
ATOM 705 N N . SER A 1 88 ? 5.909 -6.248 -0.345 1.00 86.88 88 SER A N 1
ATOM 706 C CA . SER A 1 88 ? 6.519 -5.190 0.471 1.00 86.88 88 SER A CA 1
ATOM 707 C C . SER A 1 88 ? 5.623 -3.957 0.614 1.00 86.88 88 SER A C 1
ATOM 709 O O . SER A 1 88 ? 5.504 -3.423 1.715 1.00 86.88 88 SER A O 1
ATOM 711 N N . ILE A 1 89 ? 4.907 -3.562 -0.446 1.00 90.19 89 ILE A N 1
ATOM 712 C CA . ILE A 1 89 ? 3.964 -2.437 -0.397 1.00 90.19 89 ILE A CA 1
ATOM 713 C C . ILE A 1 89 ? 2.817 -2.682 0.593 1.00 90.19 89 ILE A C 1
ATOM 715 O O . ILE A 1 89 ? 2.461 -1.776 1.346 1.00 90.19 89 ILE A O 1
ATOM 719 N N . GLN A 1 90 ? 2.273 -3.903 0.646 1.00 91.19 90 GLN A N 1
ATOM 720 C CA . GLN A 1 90 ? 1.210 -4.250 1.590 1.00 91.19 90 GLN A CA 1
ATOM 721 C C . GLN A 1 90 ? 1.725 -4.191 3.028 1.00 91.19 90 GLN A C 1
ATOM 723 O O . GLN A 1 90 ? 1.066 -3.625 3.896 1.00 91.19 90 GLN A O 1
ATOM 728 N N . GLU A 1 91 ? 2.923 -4.721 3.283 1.00 89.88 91 GLU A N 1
ATOM 729 C CA . GLU A 1 91 ? 3.542 -4.662 4.609 1.00 89.88 91 GLU A CA 1
ATOM 730 C C . GLU A 1 91 ? 3.858 -3.233 5.054 1.00 89.88 91 GLU A C 1
ATOM 732 O O . GLU A 1 91 ? 3.622 -2.885 6.213 1.00 89.88 91 GLU A O 1
ATOM 737 N N . ASP A 1 92 ? 4.378 -2.400 4.156 1.00 89.56 92 ASP A N 1
ATOM 738 C CA . ASP A 1 92 ? 4.755 -1.027 4.477 1.00 89.56 92 ASP A CA 1
ATOM 739 C C . ASP A 1 92 ? 3.521 -0.157 4.746 1.00 89.56 92 ASP A C 1
ATOM 741 O O . ASP A 1 92 ? 3.473 0.538 5.765 1.00 89.56 92 ASP A O 1
ATOM 745 N N . VAL A 1 93 ? 2.478 -0.262 3.912 1.00 89.88 93 VAL A N 1
ATOM 746 C CA . VAL A 1 93 ? 1.202 0.442 4.132 1.00 89.88 93 VAL A CA 1
ATOM 747 C C . VAL A 1 93 ? 0.504 -0.077 5.394 1.00 89.88 93 VAL A C 1
ATOM 749 O O . VAL A 1 93 ? -0.005 0.717 6.187 1.00 89.88 93 VAL A O 1
ATOM 752 N N . PHE A 1 94 ? 0.533 -1.388 5.652 1.00 89.56 94 PHE A N 1
ATOM 753 C CA . PHE A 1 94 ? -0.038 -1.964 6.871 1.00 89.56 94 PHE A CA 1
ATOM 754 C C . PHE A 1 94 ? 0.663 -1.459 8.139 1.00 89.56 94 PHE A C 1
ATOM 756 O O . PHE A 1 94 ? 0.000 -1.016 9.080 1.00 89.56 94 PHE A O 1
ATOM 763 N N . LYS A 1 95 ? 2.003 -1.481 8.175 1.00 86.62 95 LYS A N 1
ATOM 764 C CA . LYS A 1 95 ? 2.784 -0.947 9.304 1.00 86.62 95 LYS A CA 1
ATOM 765 C C . LYS A 1 95 ? 2.501 0.532 9.519 1.00 86.62 95 LYS A C 1
ATOM 767 O O . LYS A 1 95 ? 2.311 0.942 10.662 1.00 86.62 95 LYS A O 1
ATOM 772 N N . PHE A 1 96 ? 2.453 1.305 8.437 1.00 82.25 96 PHE A N 1
ATOM 773 C CA . PHE A 1 96 ? 2.158 2.730 8.483 1.00 82.25 96 PHE A CA 1
ATOM 774 C C . PHE A 1 96 ? 0.805 3.001 9.158 1.00 82.25 96 PHE A C 1
ATOM 776 O O . PHE A 1 96 ? 0.714 3.782 10.105 1.00 82.25 96 PHE A O 1
ATOM 783 N N . ILE A 1 97 ? -0.235 2.281 8.738 1.00 78.81 97 ILE A N 1
ATOM 784 C CA . ILE A 1 97 ? -1.581 2.414 9.298 1.00 78.81 97 ILE A CA 1
ATOM 785 C C . ILE A 1 97 ? -1.633 2.018 10.774 1.00 78.81 97 ILE A C 1
ATOM 787 O O . ILE A 1 97 ? -2.153 2.777 11.587 1.00 78.81 97 ILE A O 1
ATOM 791 N N . ILE A 1 98 ? -1.097 0.850 11.137 1.00 74.06 98 ILE A N 1
ATOM 792 C CA . ILE A 1 98 ? -1.182 0.322 12.506 1.00 74.06 98 ILE A CA 1
ATOM 793 C C . ILE A 1 98 ? -0.411 1.189 13.496 1.00 74.06 98 ILE A C 1
ATOM 795 O O . ILE A 1 98 ? -0.913 1.498 14.573 1.00 74.06 98 ILE A O 1
ATOM 799 N N . ILE A 1 99 ? 0.833 1.524 13.154 1.00 68.81 99 ILE A N 1
ATOM 800 C CA . ILE A 1 99 ? 1.787 2.088 14.111 1.00 68.81 99 ILE A CA 1
ATOM 801 C C . ILE A 1 99 ? 1.599 3.598 14.229 1.00 68.81 99 ILE A C 1
ATOM 803 O O . ILE A 1 99 ? 1.731 4.143 15.321 1.00 68.81 99 ILE A O 1
ATOM 807 N N . ILE A 1 100 ? 1.304 4.272 13.116 1.00 65.12 100 ILE A N 1
ATOM 808 C CA . ILE A 1 100 ? 1.393 5.732 13.051 1.00 65.12 100 ILE A CA 1
ATOM 809 C C . ILE A 1 100 ? 0.001 6.371 13.096 1.00 65.12 100 ILE A C 1
ATOM 811 O O . ILE A 1 100 ? -0.161 7.407 13.735 1.00 65.12 100 ILE A O 1
ATOM 815 N N . ASN A 1 101 ? -1.020 5.750 12.487 1.00 71.44 101 ASN A N 1
ATOM 816 C CA . ASN A 1 101 ? -2.268 6.457 12.167 1.00 71.44 101 ASN A CA 1
ATOM 817 C C . ASN A 1 101 ? -3.576 5.699 12.461 1.00 71.44 101 ASN A C 1
ATOM 819 O O . ASN A 1 101 ? -4.639 6.130 12.015 1.00 71.44 101 ASN A O 1
ATOM 823 N N . ALA A 1 102 ? -3.570 4.626 13.258 1.00 74.38 102 ALA A N 1
ATOM 824 C CA . ALA A 1 102 ? -4.791 3.857 13.539 1.00 74.38 102 ALA A CA 1
ATOM 825 C C . ALA A 1 102 ? -5.918 4.732 14.128 1.00 74.38 102 ALA A C 1
ATOM 827 O O . ALA A 1 102 ? -7.079 4.608 13.744 1.00 74.38 102 ALA A O 1
ATOM 828 N N . GLY A 1 103 ? -5.572 5.689 14.998 1.00 74.50 103 GLY A N 1
ATOM 829 C CA . GLY A 1 103 ? -6.532 6.639 15.574 1.00 74.50 103 GLY A CA 1
ATOM 830 C C . GLY A 1 103 ? -7.203 7.559 14.548 1.00 74.50 103 GLY A C 1
ATOM 831 O O . GLY A 1 103 ? -8.309 8.034 14.790 1.00 74.50 103 GLY A O 1
ATOM 832 N N . HIS A 1 104 ? -6.561 7.796 13.406 1.00 77.25 104 HIS A N 1
ATOM 833 C CA . HIS A 1 104 ? -7.143 8.546 12.303 1.00 77.25 104 HIS A CA 1
ATOM 834 C C . HIS A 1 104 ? -8.150 7.686 11.527 1.00 77.25 104 HIS A C 1
ATOM 836 O O . HIS A 1 104 ? -9.258 8.149 11.278 1.00 77.25 104 HIS A O 1
ATOM 842 N N . LEU A 1 105 ? -7.852 6.413 11.246 1.00 79.12 105 LEU A N 1
ATOM 843 C CA . LEU A 1 105 ? -8.842 5.518 10.625 1.00 79.12 105 LEU A CA 1
ATOM 844 C C . LEU A 1 105 ? -10.142 5.444 11.432 1.00 79.12 105 LEU A C 1
ATOM 846 O O . LEU A 1 105 ? -11.226 5.541 10.871 1.00 79.12 105 LEU A O 1
ATOM 850 N N . TYR A 1 106 ? -10.051 5.369 12.761 1.00 79.75 106 TYR A N 1
ATOM 851 C CA . TYR A 1 106 ? -11.240 5.338 13.615 1.00 79.75 106 TYR A CA 1
ATOM 852 C C . TYR A 1 106 ? -12.065 6.632 13.614 1.00 79.75 106 TYR A C 1
ATOM 854 O O . TYR A 1 106 ? -13.179 6.622 14.124 1.00 79.75 106 TYR A O 1
ATOM 862 N N . LYS A 1 107 ? -11.560 7.745 13.072 1.00 81.50 107 LYS A N 1
ATOM 863 C CA . LYS A 1 107 ? -12.283 9.025 13.001 1.00 81.50 107 LYS A CA 1
ATOM 864 C C . LYS A 1 107 ? -12.933 9.293 11.641 1.00 81.50 107 LYS A C 1
ATOM 866 O O . LYS A 1 107 ? -13.734 10.216 11.552 1.00 81.50 107 LYS A O 1
ATOM 871 N N . ASN A 1 108 ? -12.567 8.553 10.596 1.00 85.00 108 ASN A N 1
ATOM 872 C CA . ASN A 1 108 ? -13.087 8.749 9.244 1.00 85.00 108 ASN A CA 1
ATOM 873 C C . ASN A 1 108 ? -14.275 7.801 9.013 1.00 85.00 108 ASN A C 1
ATOM 875 O O . ASN A 1 108 ? -14.148 6.599 9.232 1.00 85.00 108 ASN A O 1
ATOM 879 N N . GLU A 1 109 ? -15.419 8.342 8.583 1.00 88.44 109 GLU A N 1
ATOM 880 C CA . GLU A 1 109 ? -16.672 7.582 8.427 1.00 88.44 109 GLU A CA 1
ATOM 881 C C . GLU A 1 109 ? -16.519 6.430 7.427 1.00 88.44 109 GLU A C 1
ATOM 883 O O . GLU A 1 109 ? -16.842 5.293 7.760 1.00 88.44 109 GLU A O 1
ATOM 888 N N . LEU A 1 110 ? -15.907 6.675 6.262 1.00 89.62 110 LEU A N 1
ATOM 889 C CA . LEU A 1 110 ? -15.651 5.626 5.271 1.00 89.62 110 LEU A CA 1
ATOM 890 C C . LEU A 1 110 ? -14.780 4.500 5.848 1.00 89.62 110 LEU A C 1
ATOM 892 O O . LEU A 1 110 ? -15.063 3.324 5.661 1.00 89.62 110 LEU A O 1
ATOM 896 N N . SER A 1 111 ? -13.726 4.836 6.588 1.00 88.50 111 SER A N 1
ATOM 897 C CA . SER A 1 111 ? -12.865 3.840 7.234 1.00 88.50 111 SER A CA 1
ATOM 898 C C . SER A 1 111 ? -13.634 2.999 8.252 1.00 88.50 111 SER A C 1
ATOM 900 O O . SER A 1 111 ? -13.403 1.794 8.334 1.00 88.50 111 SER A O 1
ATOM 902 N N . GLN A 1 112 ? -14.552 3.608 9.013 1.00 89.31 112 GLN A N 1
ATOM 903 C CA . GLN A 1 112 ? -15.423 2.885 9.941 1.00 89.31 112 GLN A CA 1
ATOM 904 C C . GLN A 1 112 ? -16.355 1.927 9.193 1.00 89.31 112 GLN A C 1
ATOM 906 O O . GLN A 1 112 ? -16.426 0.758 9.565 1.00 89.31 112 GLN A O 1
ATOM 911 N N . GLU A 1 113 ? -17.012 2.388 8.125 1.00 92.75 113 GLU A N 1
ATOM 912 C CA . GLU A 1 113 ? -17.876 1.554 7.277 1.00 92.75 113 GLU A CA 1
ATOM 913 C C . GLU A 1 113 ? -17.101 0.362 6.703 1.00 92.75 113 GLU A C 1
ATOM 915 O O . GLU A 1 113 ? -17.495 -0.789 6.881 1.00 92.75 113 GLU A O 1
ATOM 920 N N . LEU A 1 114 ? -15.930 0.610 6.107 1.00 92.62 114 LEU A N 1
ATOM 921 C CA . LEU A 1 114 ? -15.097 -0.438 5.517 1.00 92.62 114 LEU A CA 1
ATOM 922 C C . LEU A 1 114 ? -14.551 -1.429 6.561 1.00 92.62 114 LEU A C 1
ATOM 924 O O . LEU A 1 114 ? -14.350 -2.605 6.247 1.00 92.62 114 LEU A O 1
ATOM 928 N N . LEU A 1 115 ? -14.290 -0.982 7.794 1.00 89.56 115 LEU A N 1
ATOM 929 C CA . LEU A 1 115 ? -13.904 -1.861 8.903 1.00 89.56 115 LEU A CA 1
ATOM 930 C C . LEU A 1 115 ? -15.065 -2.751 9.351 1.00 89.56 115 LEU A C 1
ATOM 932 O O . LEU A 1 115 ? -14.856 -3.944 9.569 1.00 89.56 115 LEU A O 1
ATOM 936 N N . VAL A 1 116 ? -16.268 -2.186 9.488 1.00 90.50 116 VAL A N 1
ATOM 937 C CA . VAL A 1 116 ? -17.478 -2.919 9.899 1.00 90.50 116 VAL A CA 1
ATOM 938 C C . VAL A 1 116 ? -17.867 -3.955 8.850 1.00 90.50 116 VAL A C 1
ATOM 940 O O . VAL A 1 116 ? -18.143 -5.103 9.195 1.00 90.50 116 VAL A O 1
ATOM 943 N N . ASP A 1 117 ? -17.799 -3.579 7.576 1.00 92.69 117 ASP A N 1
ATOM 944 C CA . ASP A 1 117 ? -18.114 -4.460 6.453 1.00 92.69 117 ASP A CA 1
ATOM 945 C C . ASP A 1 117 ? -17.008 -5.495 6.176 1.00 92.69 117 ASP A C 1
ATOM 947 O O . ASP A 1 117 ? -17.173 -6.376 5.332 1.00 92.69 117 ASP A O 1
ATOM 951 N N . GLY A 1 118 ? -15.862 -5.402 6.863 1.00 89.94 118 GLY A N 1
ATOM 952 C CA . GLY A 1 118 ? -14.718 -6.297 6.669 1.00 89.94 118 GLY A CA 1
ATOM 953 C C . GLY A 1 118 ? -14.039 -6.137 5.306 1.00 89.94 118 GLY A C 1
ATOM 954 O O . GLY A 1 118 ? -13.377 -7.057 4.830 1.00 89.94 118 GLY A O 1
ATOM 955 N N . SER A 1 119 ? -14.211 -4.983 4.659 1.00 93.94 119 SER A N 1
ATOM 956 C CA . SER A 1 119 ? -13.720 -4.706 3.307 1.00 93.94 119 SER A CA 1
ATOM 957 C C . SER A 1 119 ? -12.484 -3.805 3.274 1.00 93.94 119 SER A C 1
ATOM 959 O O . SER A 1 119 ? -11.894 -3.647 2.204 1.00 93.94 119 SER A O 1
ATOM 961 N N . LEU A 1 120 ? -12.053 -3.251 4.416 1.00 91.25 120 LEU A N 1
ATOM 962 C CA . LEU A 1 120 ? -10.832 -2.438 4.507 1.00 91.25 120 LEU A CA 1
ATOM 963 C C . LEU A 1 120 ? -9.549 -3.275 4.415 1.00 91.25 120 LEU A C 1
ATOM 965 O O . LEU A 1 120 ? -8.574 -2.856 3.796 1.00 91.25 120 LEU A O 1
ATOM 969 N N . LEU A 1 121 ? -9.542 -4.445 5.057 1.00 91.94 121 LEU A N 1
ATOM 970 C CA . LEU A 1 121 ? -8.375 -5.312 5.206 1.00 91.94 121 LEU A CA 1
ATOM 971 C C . LEU A 1 121 ? -8.738 -6.738 4.793 1.00 91.94 121 LEU A C 1
ATOM 973 O O . LEU A 1 121 ? -9.815 -7.232 5.113 1.00 91.94 121 LEU A O 1
ATOM 977 N N . ASN A 1 122 ? -7.817 -7.435 4.136 1.00 92.12 122 ASN A N 1
ATOM 978 C CA . ASN A 1 122 ? -7.943 -8.864 3.893 1.00 92.12 122 ASN A CA 1
ATOM 979 C C . ASN A 1 122 ? -7.889 -9.648 5.215 1.00 92.12 122 ASN A C 1
ATOM 981 O O . ASN A 1 122 ? -7.533 -9.117 6.270 1.00 92.12 122 ASN A O 1
ATOM 985 N N . GLU A 1 123 ? -8.236 -10.931 5.170 1.00 91.44 123 GLU A N 1
ATOM 986 C CA . GLU A 1 123 ? -8.374 -11.758 6.371 1.00 91.44 123 GLU A CA 1
ATOM 987 C C . GLU A 1 123 ? -7.087 -11.826 7.217 1.00 91.44 123 GLU A C 1
ATOM 989 O O . GLU A 1 123 ? -7.132 -11.689 8.443 1.00 91.44 123 GLU A O 1
ATOM 994 N N . SER A 1 124 ? -5.929 -12.002 6.573 1.00 91.00 124 SER A N 1
ATOM 995 C CA . SER A 1 124 ? -4.632 -12.098 7.256 1.00 91.00 124 SER A CA 1
ATOM 996 C C . SER A 1 124 ? -4.275 -10.789 7.964 1.00 91.00 124 SER A C 1
ATOM 998 O O . SER A 1 124 ? -3.929 -10.777 9.152 1.00 91.00 124 SER A O 1
ATOM 1000 N N . LEU A 1 125 ? -4.425 -9.667 7.259 1.00 90.38 125 LEU A N 1
ATOM 1001 C CA . LEU A 1 125 ? -4.157 -8.337 7.796 1.00 90.38 125 LEU A CA 1
ATOM 1002 C C . LEU A 1 125 ? -5.173 -7.936 8.868 1.00 90.38 125 LEU A C 1
ATOM 1004 O O . LEU A 1 125 ? -4.780 -7.335 9.863 1.00 90.38 125 LEU A O 1
ATOM 1008 N N . SER A 1 126 ? -6.439 -8.337 8.739 1.00 90.06 126 SER A N 1
ATOM 1009 C CA . SER A 1 126 ? -7.479 -8.107 9.752 1.00 90.06 126 SER A CA 1
ATOM 1010 C C . SER A 1 126 ? -7.137 -8.776 11.081 1.00 90.06 126 SER A C 1
ATOM 1012 O O . SER A 1 126 ? -7.231 -8.150 12.138 1.00 90.06 126 SER A O 1
ATOM 1014 N N . ARG A 1 127 ? -6.669 -10.034 11.052 1.00 91.25 127 ARG A N 1
ATOM 1015 C CA . ARG A 1 127 ? -6.233 -10.737 12.272 1.00 91.25 127 ARG A CA 1
ATOM 1016 C C . ARG A 1 127 ? -5.048 -10.032 12.927 1.00 91.25 127 ARG A C 1
ATOM 1018 O O . ARG A 1 127 ? -5.049 -9.833 14.140 1.00 91.25 127 ARG A O 1
ATOM 1025 N N . ARG A 1 128 ? -4.056 -9.624 12.130 1.00 90.44 128 ARG A N 1
ATOM 1026 C CA . ARG A 1 128 ? -2.887 -8.876 12.620 1.00 90.44 128 ARG A CA 1
ATOM 1027 C C . ARG A 1 128 ? -3.283 -7.513 13.184 1.00 90.44 128 ARG A C 1
ATOM 1029 O O . ARG A 1 128 ? -2.741 -7.105 14.207 1.00 90.44 128 ARG A O 1
ATOM 1036 N N . PHE A 1 129 ? -4.234 -6.835 12.544 1.00 87.88 129 PHE A N 1
ATOM 1037 C CA . PHE A 1 129 ? -4.773 -5.558 12.997 1.00 87.88 129 PHE A CA 1
ATOM 1038 C C . PHE A 1 129 ? -5.432 -5.714 14.367 1.00 87.88 129 PHE A C 1
ATOM 1040 O O . PHE A 1 129 ? -5.051 -5.011 15.296 1.00 87.88 129 PHE A O 1
ATOM 1047 N N . ALA A 1 130 ? -6.327 -6.693 14.525 1.00 87.38 130 ALA A N 1
ATOM 1048 C CA . ALA A 1 130 ? -6.997 -6.979 15.794 1.00 87.38 130 ALA A CA 1
ATOM 1049 C C . ALA A 1 130 ? -6.016 -7.344 16.925 1.00 87.38 130 ALA A C 1
ATOM 1051 O O . ALA A 1 130 ? -6.180 -6.903 18.061 1.00 87.38 130 ALA A O 1
ATOM 1052 N N . GLN A 1 131 ? -4.972 -8.123 16.623 1.00 88.69 131 GLN A N 1
ATOM 1053 C CA . GLN A 1 131 ? -3.923 -8.447 17.595 1.00 88.69 131 GLN A CA 1
ATOM 1054 C C . GLN A 1 131 ? -3.172 -7.191 18.050 1.00 88.69 131 GLN A C 1
ATOM 1056 O O . GLN A 1 131 ? -3.027 -6.957 19.248 1.00 88.69 131 GLN A O 1
ATOM 1061 N N . LYS A 1 132 ? -2.728 -6.357 17.100 1.00 84.31 132 LYS A N 1
ATOM 1062 C CA . LYS A 1 132 ? -1.944 -5.151 17.394 1.00 84.31 132 LYS A CA 1
ATOM 1063 C C . LYS A 1 132 ? -2.749 -4.091 18.136 1.00 84.31 132 LYS A C 1
ATOM 1065 O O . LYS A 1 132 ? -2.228 -3.483 19.065 1.00 84.31 132 LYS A O 1
ATOM 1070 N N . THR A 1 133 ? -4.013 -3.886 17.777 1.00 80.19 133 THR A N 1
ATOM 1071 C CA . THR A 1 133 ? -4.885 -2.961 18.513 1.00 80.19 133 THR A CA 1
ATOM 1072 C C . THR A 1 133 ? -5.184 -3.474 19.921 1.00 80.19 133 THR A C 1
ATOM 1074 O O . THR A 1 133 ? -5.147 -2.687 20.865 1.00 80.19 133 THR A O 1
ATOM 1077 N N . GLY A 1 134 ? -5.382 -4.785 20.093 1.00 83.12 134 GLY A N 1
ATOM 1078 C CA . GLY A 1 134 ? -5.527 -5.413 21.408 1.00 83.12 134 GLY A CA 1
ATOM 1079 C C . GLY A 1 134 ? -4.309 -5.206 22.318 1.00 83.12 134 GLY A C 1
ATOM 1080 O O . GLY A 1 134 ? -4.477 -4.837 23.479 1.00 83.12 134 GLY A O 1
ATOM 1081 N N . GLU A 1 135 ? -3.090 -5.374 21.793 1.00 84.69 135 GLU A N 1
ATOM 1082 C CA . GLU A 1 135 ? -1.842 -5.089 22.525 1.00 84.69 135 GLU A CA 1
ATOM 1083 C C . GLU A 1 135 ? -1.789 -3.631 23.015 1.00 84.69 135 GLU A C 1
ATOM 1085 O O . GLU A 1 135 ? -1.500 -3.385 24.184 1.00 84.69 135 GLU A O 1
ATOM 1090 N N . VAL A 1 136 ? -2.119 -2.665 22.147 1.00 75.69 136 VAL A N 1
ATOM 1091 C CA . VAL A 1 136 ? -2.118 -1.232 22.492 1.00 75.69 136 VAL A CA 1
ATOM 1092 C C . VAL A 1 136 ? -3.133 -0.916 23.592 1.00 75.69 136 VAL A C 1
ATOM 1094 O O . VAL A 1 136 ? -2.811 -0.170 24.514 1.00 75.69 136 VAL A O 1
ATOM 1097 N N . ILE A 1 137 ? -4.337 -1.494 23.526 1.00 75.88 137 ILE A N 1
ATOM 1098 C CA . ILE A 1 137 ? -5.380 -1.287 24.541 1.00 75.88 137 ILE A CA 1
ATOM 1099 C C . ILE A 1 137 ? -4.913 -1.796 25.909 1.00 75.88 137 ILE A C 1
ATOM 1101 O O . ILE A 1 137 ? -5.055 -1.079 26.896 1.00 75.88 137 ILE A O 1
ATOM 1105 N N . MET A 1 138 ? -4.313 -2.990 25.971 1.00 77.62 138 MET A N 1
ATOM 1106 C CA . MET A 1 138 ? -3.817 -3.553 27.234 1.00 77.62 138 MET A CA 1
ATOM 1107 C C . MET A 1 138 ? -2.645 -2.767 27.834 1.00 77.62 138 MET A C 1
ATOM 1109 O O . MET A 1 138 ? -2.445 -2.801 29.041 1.00 77.62 138 MET A O 1
ATOM 1113 N N . CYS A 1 139 ? -1.858 -2.059 27.021 1.00 69.25 139 CYS A N 1
ATOM 1114 C CA . CYS A 1 139 ? -0.796 -1.185 27.525 1.00 69.25 139 CYS A CA 1
ATOM 1115 C C . CYS A 1 139 ? -1.312 0.147 28.099 1.00 69.25 139 CYS A C 1
ATOM 1117 O O . CYS A 1 139 ? -0.548 0.846 28.763 1.00 69.25 139 CYS A O 1
ATOM 1119 N N . LEU A 1 140 ? -2.564 0.523 27.819 1.00 60.72 140 LEU A N 1
ATOM 1120 C CA . LEU A 1 140 ? -3.190 1.762 28.296 1.00 60.72 140 LEU A CA 1
ATOM 1121 C C . LEU A 1 140 ? -4.095 1.555 29.525 1.00 60.72 140 LEU A C 1
ATOM 1123 O O . LEU A 1 140 ? -4.487 2.544 30.146 1.00 60.72 140 LEU A O 1
ATOM 1127 N N . SER A 1 141 ? -4.440 0.303 29.844 1.00 54.03 141 SER A N 1
ATOM 1128 C CA . SER A 1 141 ? -5.250 -0.116 31.000 1.00 54.03 141 SER A CA 1
ATOM 1129 C C . SER A 1 141 ? -4.400 -0.437 32.222 1.00 54.03 141 SER A C 1
ATOM 1131 O O . SER A 1 141 ? -4.800 -0.031 33.333 1.00 54.03 141 SER A O 1
#

Organism: NCBI:txid2773715

Sequence (141 aa):
MLRFFYDGTYHPSEFDDTSADQHLIMHRLADFYDASALRKAASHHLINFIDTCFMSWKNDSQSGSLDHVIRSIQQILGPSSDEFADNSIQEDVFKFIIIINAGHLYKNELSQELLVDGSLLNESLSRRFAQKTGEVIMCLS

pLDDT: mean 83.52, std 11.15, range [50.38, 93.94]

Secondary structure (DSSP, 8-state):
-HHHHHHS-----SSS---HHHHHHHHHHHHHTT-HHHHHHHHHHHHHHHHHHHHHHTT---GGGSHHHHHHHHHHHSTT----S-THHHHHHHHHIIIIIHHHHTT-HHHHHHHHTT-SS-HHHHHHHHHHHHHHHHHH-

Radius of gyration: 15.76 Å; chains: 1; bounding box: 34×33×51 Å

Foldseek 3Di:
DVVCVVVVDDDQDPPDPRALVSLLVQLVVCQVVVVVSSNVVSLVVSLVRLVVVLVVVVPDPPLPPCVRVLVSLLCCFFQVHDPGPDNVSVVSSLCCCLPPNVVVLVVHPNSVVCVVVRGSHHPVSNVVSVVSVVVVVVVVD